Protein AF-A0A3C1V893-F1 (afdb_monomer)

Foldseek 3Di:
DDDPVNVVCLVPPPPAAADEDADAAPPDPVRRVVRCVVVVVVCVVVVHHYDYDHHPDDPPDD

Nearest PDB structures (foldseek):
  4jte-assembly1_A  TM=9.557E-01  e=1.453E-02  Neisseria meningitidis MC58
  4jtf-assembly1_A  TM=9.403E-01  e=2.497E-02  Neisseria meningitidis MC58
  3qq1-assembly1_A  TM=9.429E-01  e=4.011E-02  Neisseria meningitidis MC58
  3qq0-assembly1_A  TM=9.296E-01  e=4.914E-02  Neisseria meningitidis MC58
  7wm7-assembly1_B  TM=4.968E-01  e=1.033E+00  Salmonella enterica subsp. enterica serovar Cubana str. 76814

Secondary structure (DSSP, 8-state):
---HHHHHHHHT-TT--EEEE--SS---HHHHHHHHHHHHHHHHHHT-EEEE---S--TT--

Mean predicted aligned error: 3.69 Å

Solvent-accessible surface area (backbone atoms only — not comparable to full-atom values): 3929 Å² total; per-residue (Å²): 133,85,51,72,68,59,50,53,49,60,77,66,38,81,96,54,71,61,46,80,47,63,54,86,50,63,85,50,69,69,61,53,52,52,52,45,52,53,52,50,54,54,27,59,78,69,72,33,52,73,42,81,43,60,30,83,74,62,95,87,62,1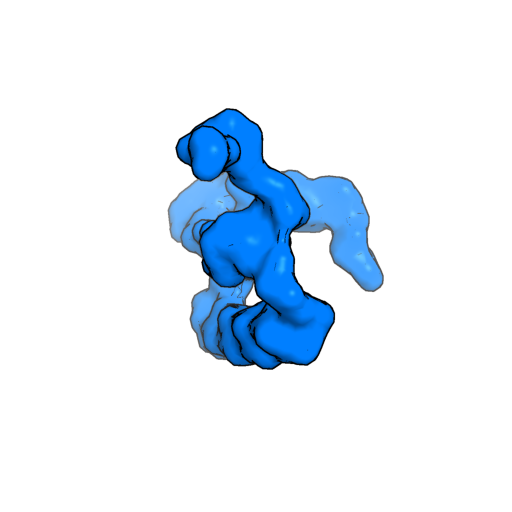32

Radius of gyration: 13.63 Å; Cα contacts (8 Å, |Δi|>4): 59; chains: 1; bounding box: 30×27×34 Å

pLDDT: mean 93.99, std 8.17, range [58.31, 98.69]

Structure (mmCIF, N/CA/C/O backbone):
data_AF-A0A3C1V893-F1
#
_entry.id   AF-A0A3C1V893-F1
#
loop_
_atom_site.group_PDB
_atom_site.id
_atom_site.type_symbol
_atom_site.label_atom_id
_atom_site.label_alt_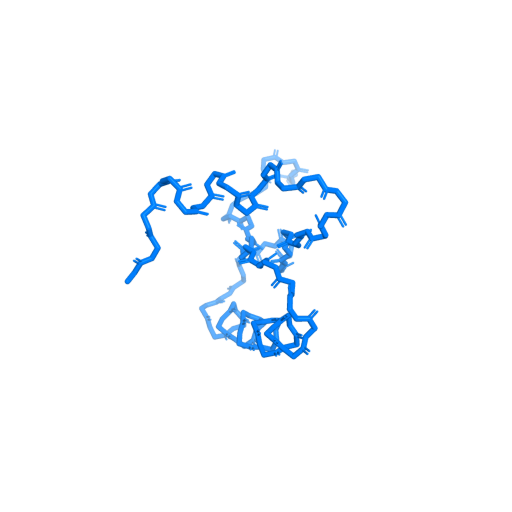id
_atom_site.label_comp_id
_atom_site.label_asym_id
_atom_site.label_entity_id
_atom_site.label_seq_id
_atom_site.pdbx_PDB_ins_code
_atom_site.Cartn_x
_atom_site.Cartn_y
_atom_site.Cartn_z
_atom_site.occupancy
_atom_site.B_iso_or_equiv
_atom_site.auth_seq_id
_atom_site.auth_comp_id
_atom_site.auth_asym_id
_atom_site.auth_atom_id
_atom_site.pdbx_PDB_model_num
ATOM 1 N N . MET A 1 1 ? -12.749 -13.923 0.775 1.00 65.62 1 MET A N 1
ATOM 2 C CA . MET A 1 1 ? -12.452 -12.655 0.069 1.00 65.62 1 MET A CA 1
ATOM 3 C C . MET A 1 1 ? -13.368 -11.570 0.607 1.00 65.62 1 MET A C 1
ATOM 5 O O . MET A 1 1 ? -14.492 -11.890 0.977 1.00 65.62 1 MET A O 1
ATOM 9 N N . LEU A 1 2 ? -12.898 -10.324 0.690 1.00 80.81 2 LEU A N 1
ATOM 10 C CA . LEU A 1 2 ? -13.754 -9.190 1.049 1.00 80.81 2 LEU A CA 1
ATOM 11 C C . LEU A 1 2 ? -14.731 -8.912 -0.101 1.00 80.81 2 LEU A C 1
ATOM 13 O O . LEU A 1 2 ? -14.334 -8.954 -1.262 1.00 80.81 2 LEU A O 1
ATOM 17 N N . ASN A 1 3 ? -15.993 -8.637 0.220 1.00 92.81 3 ASN A N 1
ATOM 18 C CA . ASN A 1 3 ? -16.977 -8.167 -0.754 1.00 92.81 3 ASN A CA 1
ATOM 19 C C . ASN A 1 3 ? -17.040 -6.628 -0.755 1.00 92.81 3 ASN A C 1
ATOM 21 O O . ASN A 1 3 ? -16.473 -5.971 0.122 1.00 92.81 3 ASN A O 1
ATOM 25 N N . ALA A 1 4 ? -17.748 -6.050 -1.728 1.00 93.50 4 ALA A N 1
ATOM 26 C CA . ALA A 1 4 ? -17.862 -4.597 -1.867 1.00 93.50 4 ALA A CA 1
ATOM 27 C C . ALA A 1 4 ? -18.408 -3.918 -0.597 1.00 93.50 4 ALA A C 1
ATOM 29 O O . ALA A 1 4 ? -17.869 -2.902 -0.167 1.00 93.50 4 ALA A O 1
ATOM 30 N N . ALA A 1 5 ? -19.423 -4.504 0.045 1.00 94.62 5 ALA A N 1
ATOM 31 C CA . ALA A 1 5 ? -20.009 -3.958 1.269 1.00 94.62 5 ALA A CA 1
ATOM 32 C C . ALA A 1 5 ? -18.992 -3.892 2.424 1.00 94.62 5 ALA A C 1
ATOM 34 O O . ALA A 1 5 ? -18.899 -2.880 3.119 1.00 94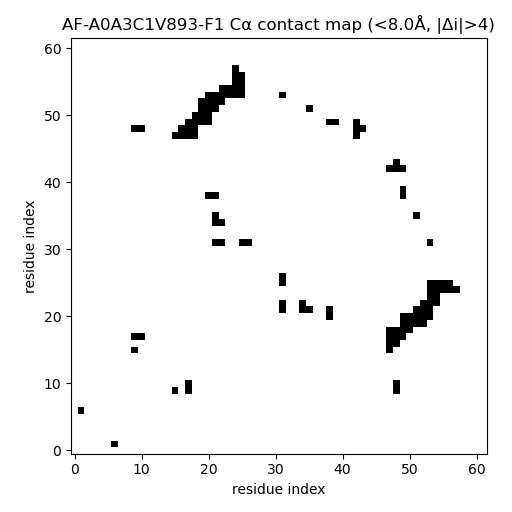.62 5 ALA A O 1
ATOM 35 N N . ALA A 1 6 ? -18.186 -4.941 2.606 1.00 92.56 6 ALA A N 1
ATOM 36 C CA . ALA A 1 6 ? -17.145 -4.984 3.628 1.00 92.56 6 ALA A CA 1
ATOM 37 C C . ALA A 1 6 ? -16.026 -3.966 3.360 1.00 92.56 6 ALA A C 1
ATOM 39 O O . ALA A 1 6 ? -15.547 -3.331 4.300 1.00 92.56 6 ALA A O 1
ATOM 40 N N . ILE A 1 7 ? -15.627 -3.777 2.097 1.00 94.19 7 ILE A N 1
ATOM 41 C CA . ILE A 1 7 ? -14.641 -2.754 1.715 1.00 94.19 7 ILE A CA 1
ATOM 42 C C . ILE A 1 7 ? -15.183 -1.361 2.047 1.00 94.19 7 ILE A C 1
ATOM 44 O O . ILE A 1 7 ? -14.538 -0.611 2.778 1.00 94.19 7 ILE A O 1
ATOM 48 N N . TRP A 1 8 ? -16.396 -1.040 1.588 1.00 94.81 8 TRP A N 1
ATOM 49 C CA . TRP A 1 8 ? -17.019 0.263 1.827 1.00 94.81 8 TRP A CA 1
ATOM 50 C C . TRP A 1 8 ? -17.203 0.584 3.307 1.00 94.81 8 TRP A C 1
ATOM 52 O O . TRP A 1 8 ? -17.005 1.730 3.709 1.00 94.81 8 TRP A O 1
ATOM 62 N N . LYS A 1 9 ? -17.526 -0.422 4.126 1.00 93.88 9 LYS A N 1
ATOM 63 C CA . LYS A 1 9 ? -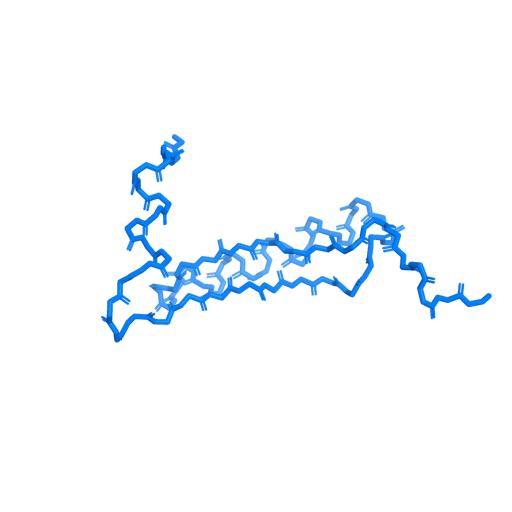17.595 -0.269 5.581 1.00 93.88 9 LYS A CA 1
ATOM 64 C C . LYS A 1 9 ? -16.250 0.165 6.171 1.00 93.88 9 LYS A C 1
ATOM 66 O O . LYS A 1 9 ? -16.229 1.079 6.984 1.00 93.88 9 LYS A O 1
ATOM 71 N N . ASN A 1 10 ? -15.144 -0.467 5.771 1.00 94.31 10 ASN A N 1
ATOM 72 C CA . ASN A 1 10 ? -13.817 -0.129 6.298 1.00 94.31 10 ASN A CA 1
ATOM 73 C C . ASN A 1 10 ? -13.333 1.250 5.825 1.00 94.31 10 ASN A C 1
ATOM 75 O O . ASN A 1 10 ? -12.703 1.964 6.597 1.00 94.31 10 ASN A O 1
ATOM 79 N N . LEU A 1 11 ? -13.652 1.641 4.587 1.00 94.38 11 LEU A N 1
ATOM 80 C CA . LEU A 1 11 ? -13.252 2.939 4.031 1.00 94.38 11 LEU A CA 1
ATOM 81 C C . LEU A 1 11 ? -14.046 4.129 4.599 1.00 94.38 11 LEU A C 1
ATOM 83 O O . LEU A 1 11 ? -13.542 5.246 4.583 1.00 94.38 11 LEU A O 1
ATOM 87 N N . ASN A 1 12 ? -15.264 3.904 5.106 1.00 94.88 12 ASN A N 1
ATOM 88 C CA . ASN A 1 12 ? -16.136 4.953 5.657 1.00 94.88 12 ASN A CA 1
ATOM 89 C C . ASN A 1 12 ? -16.328 4.865 7.182 1.00 94.88 12 ASN A C 1
ATOM 91 O O . ASN A 1 12 ? -17.212 5.523 7.730 1.00 94.88 12 ASN A O 1
ATOM 95 N N . SER A 1 13 ? -15.545 4.038 7.878 1.00 94.25 13 SER A N 1
ATOM 96 C CA . SER A 1 13 ? -15.681 3.852 9.325 1.00 94.25 13 SER A CA 1
ATOM 97 C C . SER A 1 13 ? -15.181 5.099 10.076 1.00 94.25 13 SER A C 1
ATOM 99 O O . SER A 1 13 ? -13.995 5.432 9.994 1.00 94.25 13 SER A O 1
ATOM 101 N N . PRO A 1 14 ? -16.048 5.831 10.803 1.00 93.62 14 PRO A N 1
ATOM 102 C CA . PRO A 1 14 ? -15.649 7.061 11.473 1.00 93.62 14 PRO A CA 1
ATOM 103 C C . PRO A 1 14 ? -14.629 6.773 12.578 1.00 93.62 14 PRO A C 1
ATOM 105 O O . PRO A 1 14 ? -14.772 5.821 13.341 1.00 93.62 14 PRO A O 1
ATOM 108 N N . ARG A 1 15 ? -13.618 7.644 12.698 1.00 91.75 15 ARG A N 1
ATOM 109 C CA . ARG A 1 15 ? -12.527 7.544 13.693 1.00 91.75 15 ARG A CA 1
ATOM 110 C C . ARG A 1 15 ? -11.659 6.283 13.570 1.00 91.75 15 ARG A C 1
ATOM 112 O O . ARG A 1 15 ? -10.878 6.007 14.477 1.00 91.75 15 ARG A O 1
ATOM 119 N N . GLN A 1 16 ? -11.752 5.545 12.465 1.00 94.81 16 GLN A N 1
ATOM 120 C CA . GLN A 1 16 ? -10.877 4.416 12.177 1.00 94.81 16 GLN A CA 1
ATOM 121 C C . GLN A 1 16 ? -9.907 4.788 11.058 1.00 94.81 16 GLN A C 1
ATOM 123 O O . GLN A 1 16 ? -10.311 5.204 9.975 1.00 94.81 16 GLN A O 1
ATOM 128 N N . LEU A 1 17 ? -8.612 4.648 11.329 1.00 96.12 17 LEU A N 1
ATOM 129 C CA . LEU A 1 17 ? -7.588 4.862 10.318 1.00 96.12 17 LEU A CA 1
ATOM 130 C C . LEU A 1 17 ? -7.609 3.704 9.312 1.00 96.12 17 LEU A C 1
ATOM 132 O O . LEU A 1 17 ? -7.534 2.536 9.697 1.00 96.12 17 LEU A O 1
ATOM 136 N N . PHE A 1 18 ? -7.632 4.042 8.027 1.00 97.06 18 PHE A N 1
ATOM 137 C CA . PHE A 1 18 ? -7.236 3.140 6.950 1.00 97.06 18 PHE A CA 1
ATOM 138 C C . PHE A 1 18 ? -6.007 3.706 6.236 1.00 97.06 18 PHE A C 1
ATOM 140 O O . PHE A 1 18 ? -5.758 4.913 6.262 1.00 97.06 18 PHE A O 1
ATOM 147 N N . LEU A 1 19 ? -5.230 2.835 5.597 1.00 98.06 19 LEU A N 1
ATOM 148 C CA . LEU A 1 19 ? -4.000 3.203 4.906 1.00 98.06 19 LEU A CA 1
ATOM 149 C C . LEU A 1 19 ? -4.063 2.796 3.435 1.00 98.06 19 LEU A C 1
ATOM 151 O O . LEU A 1 19 ? -4.264 1.626 3.118 1.00 98.06 19 LEU A O 1
ATOM 155 N N . ILE A 1 20 ? -3.814 3.752 2.540 1.00 97.94 20 ILE A N 1
ATOM 156 C CA . ILE A 1 20 ? -3.517 3.491 1.129 1.00 97.94 20 ILE A CA 1
ATOM 157 C C . ILE A 1 20 ? -2.035 3.786 0.926 1.00 97.94 20 ILE A C 1
ATOM 159 O O . ILE A 1 20 ? -1.623 4.943 0.984 1.00 97.94 20 ILE A O 1
ATOM 163 N N . ALA A 1 21 ? -1.224 2.752 0.726 1.00 98.44 21 ALA A N 1
ATOM 164 C CA . ALA A 1 21 ? 0.223 2.920 0.625 1.00 98.44 21 ALA A CA 1
ATOM 165 C C . ALA A 1 21 ? 0.870 1.871 -0.279 1.00 98.44 21 ALA A C 1
ATOM 167 O O . ALA A 1 21 ? 0.287 0.839 -0.601 1.00 98.44 21 ALA A O 1
ATOM 168 N N . GLY A 1 22 ? 2.094 2.163 -0.701 1.00 98.12 22 GLY A N 1
ATOM 169 C CA . GLY A 1 22 ? 2.914 1.301 -1.539 1.00 98.12 22 GLY A CA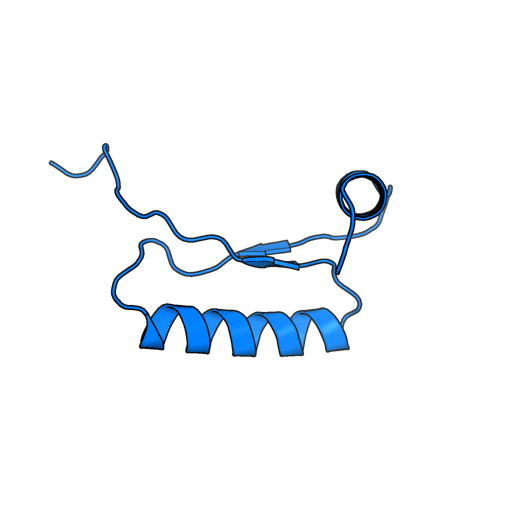 1
ATOM 170 C C . GLY A 1 22 ? 3.953 2.118 -2.308 1.00 98.12 22 GLY A C 1
ATOM 171 O O . GLY A 1 22 ? 4.128 3.310 -2.027 1.00 98.12 22 GLY A O 1
ATOM 172 N N . PRO A 1 23 ? 4.686 1.493 -3.244 1.00 97.50 23 PRO A N 1
ATOM 173 C CA . PRO A 1 23 ? 5.721 2.180 -3.993 1.00 97.50 23 PRO A CA 1
ATOM 174 C C . PRO A 1 23 ? 5.126 3.254 -4.909 1.00 97.50 23 PRO A C 1
ATOM 176 O O . PRO A 1 23 ? 3.965 3.223 -5.329 1.00 97.50 23 PRO A O 1
ATOM 179 N N . CYS A 1 24 ? 5.964 4.230 -5.240 1.00 94.75 24 CYS A N 1
ATOM 180 C CA . CYS A 1 24 ? 5.561 5.377 -6.041 1.00 94.75 24 CYS A CA 1
ATOM 181 C C . CYS A 1 24 ? 5.093 4.966 -7.451 1.00 94.75 24 CYS A C 1
ATOM 183 O O . CYS A 1 24 ? 4.116 5.517 -7.967 1.00 94.75 24 CYS A O 1
ATOM 185 N N . VAL A 1 25 ? 5.782 3.990 -8.047 1.00 95.62 25 VAL A N 1
ATOM 186 C CA . VAL A 1 25 ? 5.544 3.394 -9.368 1.00 95.62 25 VAL A CA 1
ATOM 187 C C . VAL A 1 25 ? 5.842 1.891 -9.294 1.00 95.62 25 VAL A C 1
ATOM 189 O O . VAL A 1 25 ? 6.573 1.455 -8.404 1.00 95.62 25 VAL A O 1
ATOM 192 N N . ILE A 1 26 ? 5.265 1.093 -10.189 1.00 97.31 26 ILE A N 1
ATOM 193 C CA . ILE A 1 26 ? 5.587 -0.328 -10.332 1.00 97.31 26 ILE A CA 1
ATOM 194 C C . ILE A 1 26 ? 6.941 -0.445 -11.039 1.00 97.31 26 ILE A C 1
ATOM 196 O O . ILE A 1 26 ? 7.043 -0.189 -12.231 1.00 97.31 26 ILE A O 1
ATOM 200 N N . GLU A 1 27 ? 7.981 -0.837 -10.304 1.00 96.56 27 GLU A N 1
ATOM 201 C CA . GLU A 1 27 ? 9.309 -1.101 -10.883 1.00 96.56 27 GLU A CA 1
ATOM 202 C C . GLU A 1 27 ? 9.448 -2.559 -11.334 1.00 96.56 27 GLU A C 1
ATOM 204 O O . GLU A 1 27 ? 9.957 -2.848 -12.410 1.00 96.56 27 GLU A O 1
ATOM 209 N N . ASN A 1 28 ? 8.996 -3.493 -10.495 1.00 98.00 28 ASN A N 1
ATOM 210 C CA . ASN A 1 28 ? 8.894 -4.915 -10.803 1.00 98.00 28 ASN A CA 1
ATOM 211 C C . ASN A 1 28 ? 7.966 -5.615 -9.796 1.00 98.00 28 ASN A C 1
ATOM 213 O O . ASN A 1 28 ? 7.648 -5.085 -8.724 1.00 98.00 28 ASN A O 1
ATOM 217 N N . GLU A 1 29 ? 7.545 -6.832 -10.136 1.00 98.25 29 GLU A N 1
ATOM 218 C CA . GLU A 1 29 ? 6.645 -7.640 -9.310 1.00 98.25 29 GLU A CA 1
ATOM 219 C C . GLU A 1 29 ? 7.246 -7.968 -7.936 1.00 98.25 29 GLU A C 1
ATOM 221 O O . GLU A 1 29 ? 6.559 -7.859 -6.917 1.00 98.25 29 GLU A O 1
ATOM 226 N N . LYS A 1 30 ? 8.531 -8.342 -7.890 1.00 98.56 30 LYS A N 1
ATOM 227 C CA . LYS A 1 30 ? 9.210 -8.757 -6.655 1.00 98.56 30 LYS A CA 1
ATOM 228 C C . LYS A 1 30 ? 9.179 -7.645 -5.608 1.00 98.56 30 LYS A C 1
ATOM 230 O O .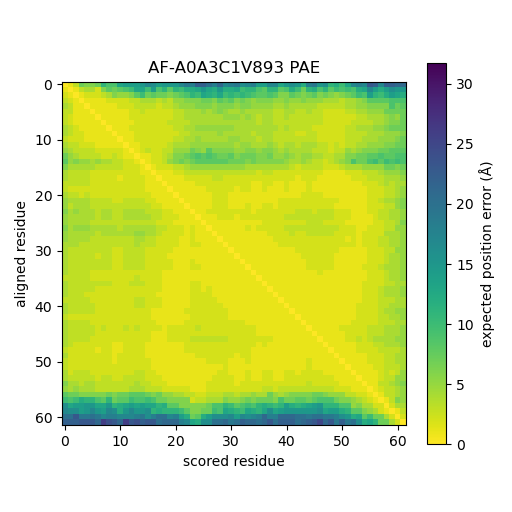 LYS A 1 30 ? 8.773 -7.898 -4.474 1.00 98.56 30 LYS A O 1
ATOM 235 N N . LEU A 1 31 ? 9.538 -6.422 -5.998 1.00 98.25 31 LEU A N 1
ATOM 236 C CA . LEU A 1 31 ? 9.502 -5.251 -5.124 1.00 98.25 31 LEU A CA 1
ATOM 237 C C . LEU A 1 31 ? 8.077 -4.975 -4.633 1.00 98.25 31 LEU A C 1
ATOM 239 O O . LEU A 1 31 ? 7.861 -4.800 -3.434 1.00 98.25 31 LEU A O 1
ATOM 243 N N . CYS A 1 32 ? 7.089 -4.997 -5.533 1.00 98.56 32 CYS A N 1
ATOM 244 C CA . CYS A 1 32 ? 5.691 -4.772 -5.160 1.00 98.56 32 CYS A CA 1
ATOM 245 C C . CYS A 1 32 ? 5.209 -5.797 -4.128 1.00 98.56 32 CYS A C 1
ATOM 247 O O . CYS A 1 32 ? 4.604 -5.416 -3.125 1.00 98.56 32 CYS A O 1
ATOM 249 N N . ARG A 1 33 ? 5.520 -7.085 -4.323 1.00 98.56 33 ARG A N 1
ATOM 250 C CA . ARG A 1 33 ? 5.161 -8.148 -3.373 1.00 98.56 33 ARG A CA 1
ATOM 251 C C . ARG A 1 33 ? 5.863 -7.988 -2.028 1.00 98.56 33 ARG A C 1
ATOM 253 O O . ARG A 1 33 ? 5.219 -8.176 -0.999 1.00 98.56 33 ARG A O 1
ATOM 260 N N . GLN A 1 34 ? 7.144 -7.616 -2.016 1.00 98.69 34 GLN A N 1
ATOM 261 C CA . GLN A 1 34 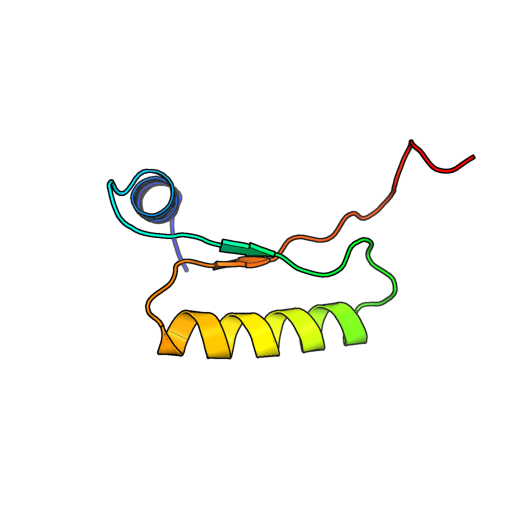? 7.894 -7.370 -0.778 1.00 98.69 34 GLN A CA 1
ATOM 262 C C . GLN A 1 34 ? 7.293 -6.212 0.028 1.00 98.69 34 GLN A C 1
ATOM 264 O O . GLN A 1 34 ? 7.032 -6.361 1.224 1.00 98.69 34 GLN A O 1
ATOM 269 N N . VAL A 1 35 ? 7.010 -5.084 -0.631 1.00 98.56 35 VAL A N 1
ATOM 270 C CA . VAL A 1 35 ? 6.387 -3.917 0.009 1.00 98.56 35 VAL A CA 1
ATOM 271 C C . VAL A 1 35 ? 4.979 -4.254 0.500 1.00 98.56 35 VAL A C 1
ATOM 273 O O . VAL A 1 35 ? 4.648 -3.970 1.652 1.00 98.56 35 VAL A O 1
ATOM 276 N N . ALA A 1 36 ? 4.165 -4.911 -0.331 1.00 98.56 36 ALA A N 1
ATOM 277 C CA . ALA A 1 36 ? 2.816 -5.324 0.040 1.00 98.56 36 ALA A CA 1
ATOM 278 C C . ALA A 1 36 ? 2.814 -6.262 1.254 1.00 98.56 36 ALA A C 1
ATOM 280 O O . ALA A 1 36 ? 2.015 -6.055 2.166 1.00 98.56 36 ALA A O 1
ATOM 281 N N . ALA A 1 37 ? 3.711 -7.253 1.299 1.00 98.62 37 ALA A N 1
ATOM 282 C CA . ALA A 1 37 ? 3.805 -8.198 2.410 1.00 98.62 37 ALA A CA 1
ATOM 283 C C . ALA A 1 37 ? 4.205 -7.505 3.720 1.00 98.62 37 ALA A C 1
ATOM 285 O O . ALA A 1 37 ? 3.575 -7.737 4.753 1.00 98.62 37 ALA A O 1
ATOM 286 N N . SER A 1 38 ? 5.206 -6.620 3.665 1.00 98.69 38 SER A N 1
ATOM 287 C CA . SER A 1 38 ? 5.657 -5.847 4.827 1.00 98.69 38 SER A CA 1
ATOM 288 C C . SER A 1 38 ? 4.537 -4.962 5.385 1.00 98.69 38 SER A C 1
ATOM 290 O O . SER A 1 38 ? 4.178 -5.075 6.557 1.00 98.69 38 SER A O 1
ATOM 292 N N . LEU A 1 39 ? 3.905 -4.151 4.529 1.00 98.62 39 LEU A N 1
ATOM 293 C CA . LEU A 1 39 ? 2.826 -3.250 4.943 1.00 98.62 39 LEU A CA 1
ATOM 294 C C . LEU A 1 39 ? 1.580 -4.005 5.415 1.00 98.62 39 LEU A C 1
ATOM 296 O O . LEU A 1 39 ? 0.973 -3.601 6.404 1.00 98.62 39 LEU A O 1
ATOM 300 N N . THR A 1 40 ? 1.230 -5.122 4.770 1.00 98.38 40 THR A N 1
ATOM 301 C CA . THR A 1 40 ? 0.117 -5.977 5.213 1.00 98.38 40 THR A CA 1
ATOM 302 C C . THR A 1 40 ? 0.362 -6.499 6.623 1.00 98.38 40 THR A C 1
ATOM 304 O O . THR A 1 40 ? -0.516 -6.363 7.472 1.00 98.38 40 THR A O 1
ATOM 307 N N . LYS A 1 41 ? 1.557 -7.043 6.898 1.00 98.62 41 LYS A N 1
ATOM 308 C CA . LYS A 1 41 ? 1.913 -7.559 8.228 1.00 98.62 41 LYS A CA 1
ATOM 309 C C . LYS A 1 41 ? 1.817 -6.465 9.293 1.00 98.62 41 LYS A C 1
ATOM 311 O O . LYS A 1 41 ? 1.190 -6.677 10.327 1.00 98.62 41 LYS A O 1
ATOM 316 N N . THR A 1 42 ? 2.387 -5.292 9.024 1.00 98.62 42 THR A N 1
ATOM 317 C CA . THR A 1 42 ? 2.357 -4.155 9.956 1.00 98.62 42 THR A CA 1
ATOM 318 C C . THR A 1 42 ? 0.931 -3.663 10.207 1.00 98.62 42 THR A C 1
ATOM 320 O O . THR A 1 42 ? 0.529 -3.489 11.354 1.00 98.62 42 THR A O 1
ATOM 323 N N . CYS A 1 43 ? 0.125 -3.483 9.157 1.00 98.38 43 CYS A N 1
ATOM 324 C CA . CYS A 1 43 ? -1.252 -3.005 9.306 1.00 98.38 43 CYS A CA 1
ATOM 325 C C . CYS A 1 43 ? -2.143 -4.023 10.027 1.00 98.38 43 CYS A C 1
ATOM 327 O O . CYS A 1 43 ? -2.974 -3.625 10.838 1.00 98.38 43 CYS A O 1
ATOM 329 N N . GLN A 1 44 ? -1.935 -5.325 9.803 1.00 97.38 44 GLN A N 1
ATOM 330 C CA . GLN A 1 44 ? -2.628 -6.381 10.547 1.00 97.38 44 GLN A CA 1
ATOM 331 C C . GLN A 1 44 ? -2.321 -6.319 12.047 1.00 97.38 44 GLN A C 1
ATOM 333 O O . GLN A 1 44 ? -3.245 -6.407 12.850 1.00 97.38 44 GLN A O 1
ATOM 338 N N . GLN A 1 45 ? -1.055 -6.116 12.428 1.00 98.38 45 GLN A N 1
ATOM 339 C CA . GLN A 1 45 ? -0.657 -5.967 13.836 1.00 98.38 45 GLN A CA 1
ATOM 340 C C . GLN A 1 45 ? -1.296 -4.741 14.504 1.00 98.38 45 GLN A C 1
ATOM 342 O O . GLN A 1 45 ? -1.580 -4.773 15.697 1.00 98.38 45 GLN A O 1
ATOM 347 N N . LEU A 1 46 ? -1.539 -3.679 13.734 1.00 97.69 46 LEU A N 1
ATOM 348 C CA . LEU A 1 46 ? -2.131 -2.428 14.214 1.00 97.69 46 LEU A CA 1
ATOM 349 C C . LEU A 1 46 ? -3.663 -2.372 14.071 1.00 97.69 46 LEU A C 1
ATOM 351 O O . LEU A 1 46 ? -4.272 -1.388 14.481 1.00 97.69 46 LEU A O 1
ATOM 355 N N . GLY A 1 47 ? -4.296 -3.384 13.468 1.00 96.00 47 GLY A N 1
ATOM 356 C CA . GLY A 1 47 ? -5.734 -3.369 13.176 1.00 96.00 47 GLY A CA 1
ATOM 357 C C . GLY A 1 47 ? -6.158 -2.316 12.139 1.00 96.00 47 GLY A C 1
ATOM 358 O O . GLY A 1 47 ? -7.303 -1.867 12.153 1.00 96.00 47 GLY A O 1
ATOM 359 N N . ILE A 1 48 ? -5.248 -1.905 11.252 1.00 97.50 48 ILE A N 1
ATOM 360 C CA . ILE A 1 48 ? -5.483 -0.893 10.214 1.00 97.50 48 ILE A CA 1
ATOM 361 C C . ILE A 1 48 ? -5.933 -1.580 8.923 1.00 97.50 48 ILE A C 1
ATOM 363 O O . ILE A 1 48 ? -5.267 -2.488 8.419 1.00 97.50 48 ILE A O 1
ATOM 367 N N . PHE A 1 49 ? -7.042 -1.114 8.343 1.00 97.06 49 PHE A N 1
ATOM 368 C CA . PHE A 1 49 ? -7.447 -1.552 7.010 1.00 97.06 49 PHE A CA 1
ATOM 369 C C . PHE A 1 49 ? -6.477 -0.996 5.965 1.00 97.06 49 PHE A C 1
ATOM 371 O O . PHE A 1 49 ? -6.257 0.212 5.898 1.00 97.06 49 PHE A O 1
ATOM 378 N N . TYR A 1 50 ? -5.893 -1.874 5.154 1.00 97.75 50 TYR A N 1
ATOM 379 C CA . TYR A 1 50 ? -4.818 -1.523 4.233 1.00 97.75 50 TYR A CA 1
ATOM 380 C C . TYR A 1 50 ? -5.185 -1.823 2.780 1.00 97.75 50 TYR A C 1
ATOM 382 O O . TYR A 1 50 ? -5.667 -2.909 2.456 1.00 97.75 50 TYR A O 1
ATOM 390 N N . VAL A 1 51 ? -4.899 -0.862 1.902 1.00 97.56 51 VAL A N 1
ATOM 391 C CA . VAL A 1 51 ? -5.011 -0.975 0.448 1.00 97.56 51 VAL A CA 1
ATOM 392 C C . VAL A 1 51 ? -3.631 -0.738 -0.159 1.00 97.56 51 VAL A C 1
ATOM 394 O O . VAL A 1 51 ? -3.066 0.352 -0.047 1.00 97.56 51 VAL A O 1
ATOM 397 N N . PHE A 1 52 ? -3.085 -1.754 -0.827 1.00 98.12 52 PHE A N 1
ATOM 398 C CA . PHE A 1 52 ? -1.854 -1.590 -1.595 1.00 98.12 52 PHE A CA 1
ATOM 399 C C . PHE A 1 52 ? -2.100 -0.675 -2.798 1.00 98.12 52 PHE A C 1
ATOM 401 O O . PHE A 1 52 ? -3.056 -0.875 -3.550 1.00 98.12 52 PHE A O 1
ATOM 408 N N . LYS A 1 53 ? -1.206 0.292 -3.016 1.00 97.94 53 LYS A N 1
ATOM 409 C CA . LYS A 1 53 ? -1.232 1.183 -4.178 1.00 97.94 53 LYS A CA 1
ATOM 410 C C . LYS A 1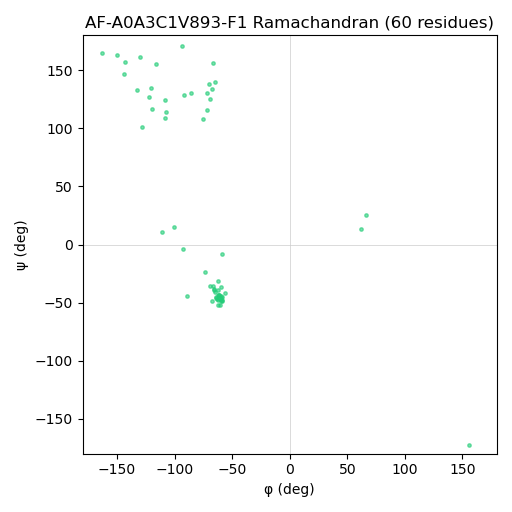 53 ? 0.147 1.288 -4.814 1.00 97.94 53 LYS A C 1
ATOM 412 O O . LYS A 1 53 ? 1.128 1.587 -4.144 1.00 97.94 53 LYS A O 1
ATOM 417 N N . ALA A 1 54 ? 0.191 1.165 -6.135 1.00 97.69 54 ALA A N 1
ATOM 418 C CA . ALA A 1 54 ? 1.333 1.530 -6.964 1.00 97.69 54 ALA A CA 1
ATOM 419 C C . ALA A 1 54 ? 0.817 2.105 -8.288 1.00 97.69 54 ALA A C 1
ATOM 421 O O . ALA A 1 54 ? -0.248 1.712 -8.759 1.00 97.69 54 ALA A O 1
ATOM 422 N N . SER A 1 55 ? 1.528 3.069 -8.870 1.00 95.69 55 SER A N 1
ATOM 423 C CA . SER A 1 55 ? 1.184 3.583 -10.203 1.00 95.69 55 SER A CA 1
ATOM 424 C C . SER A 1 55 ? 1.830 2.703 -11.273 1.00 95.69 55 SER A C 1
ATOM 426 O O . SER A 1 55 ? 3.024 2.449 -11.177 1.00 95.69 55 SER A O 1
ATOM 428 N N . PHE A 1 56 ? 1.077 2.255 -12.281 1.00 94.38 56 PHE A N 1
ATOM 429 C CA . PHE A 1 56 ? 1.661 1.582 -13.452 1.00 94.38 56 PHE A CA 1
ATOM 430 C C . PHE A 1 56 ? 2.490 2.563 -14.286 1.00 94.38 56 PHE A C 1
ATOM 432 O O . PHE A 1 56 ? 3.652 2.305 -14.568 1.00 94.38 56 PHE A O 1
ATOM 439 N N . ASP A 1 57 ? 1.906 3.722 -14.577 1.00 90.62 57 ASP A N 1
ATOM 440 C CA . ASP A 1 57 ? 2.548 4.814 -15.296 1.00 90.62 57 ASP A CA 1
ATOM 441 C C . ASP A 1 57 ? 2.370 6.139 -14.536 1.00 90.62 57 ASP A C 1
ATOM 443 O O . ASP A 1 57 ? 1.508 6.274 -13.653 1.00 90.62 57 ASP A O 1
ATOM 447 N N . LYS A 1 58 ? 3.210 7.120 -14.858 1.00 85.0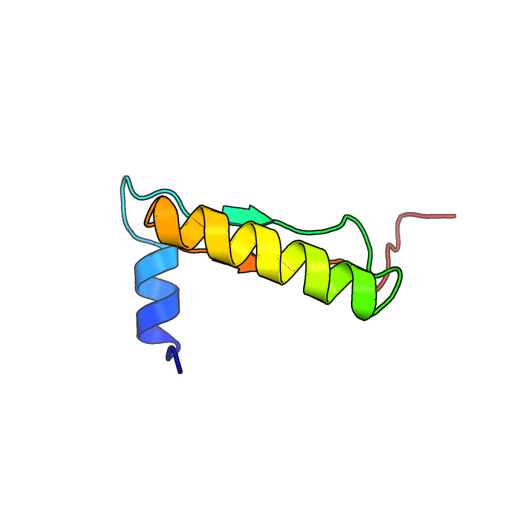0 58 LYS A N 1
ATOM 448 C CA . LYS A 1 58 ? 3.085 8.502 -14.414 1.00 85.00 58 LYS A CA 1
ATOM 449 C C . LYS A 1 58 ? 3.148 9.424 -15.623 1.00 85.00 58 LYS A C 1
ATOM 451 O O . LYS A 1 58 ? 4.231 9.828 -16.027 1.00 85.00 58 LYS A O 1
ATOM 456 N N . ALA A 1 59 ? 1.974 9.880 -16.053 1.00 80.50 59 ALA A N 1
ATOM 457 C CA . ALA A 1 59 ? 1.791 10.859 -17.129 1.00 80.50 59 ALA A CA 1
ATOM 458 C C . ALA A 1 59 ? 2.487 12.218 -16.892 1.00 80.50 59 ALA A C 1
ATOM 460 O O . ALA A 1 59 ? 2.530 13.064 -17.775 1.00 80.50 59 ALA A O 1
ATOM 461 N N . ASN A 1 60 ? 3.033 12.435 -15.693 1.00 80.81 60 ASN A N 1
ATOM 462 C CA . ASN A 1 60 ? 3.682 13.674 -15.272 1.00 80.81 60 ASN A CA 1
ATOM 463 C C . ASN A 1 60 ? 5.218 13.564 -15.341 1.00 80.81 60 ASN A C 1
ATOM 465 O O . ASN A 1 60 ? 5.917 14.338 -14.687 1.00 80.81 60 ASN A O 1
ATOM 469 N N . ARG A 1 61 ? 5.746 12.545 -16.026 1.00 64.94 61 ARG A N 1
ATOM 470 C CA . ARG A 1 61 ? 7.170 12.396 -16.329 1.00 64.94 61 ARG A CA 1
ATOM 471 C C . ARG A 1 61 ? 7.345 12.676 -17.822 1.00 64.94 61 ARG A C 1
ATOM 473 O O . ARG A 1 61 ? 6.780 11.953 -18.632 1.00 64.94 61 ARG A O 1
ATOM 480 N N . THR A 1 62 ? 8.047 13.760 -18.146 1.00 58.31 62 THR A N 1
ATOM 481 C CA . THR A 1 62 ? 8.576 14.047 -19.492 1.00 58.31 62 THR A CA 1
ATOM 482 C C . THR A 1 62 ? 9.610 13.023 -19.911 1.00 58.31 62 THR A C 1
ATOM 484 O O . THR A 1 62 ? 10.389 12.611 -19.018 1.00 58.31 62 THR A O 1
#

Sequence (62 aa):
MLNAAAIWKNLNSPRQLFLIAGPCVIENEKLCRQVAASLTKTCQQLGIFYVFKASFDKANRT